Protein AF-A0A931Y5W7-F1 (afdb_monomer)

pLDDT: mean 84.19, std 11.93, range [38.44, 95.25]

Foldseek 3Di:
DVLLVQDPPPVPVVSVVVQVVQQVVQDPDPDRDLVSGDPCSSPDDRDPPPPDDPDDPVRVVCVVVLVVLLVLLVVLCVVVQLPLCVSCVVVVHHSVVSVVSCVVNVNDRPNPDD

Secondary structure (DSSP, 8-state):
-HHHHT---TTTHHHHHHHHHHHHHH--SSS--GGGS-HHHHTPPPP----PPPPPHHHHHHHHHHHHHHHHHHHHHHHTTT-HHHHHHHTTS-HHHHHHHHHHTT--------

Solvent-accessible surface area (backbone atoms only — not comparable to full-atom values): 6858 Å² total; per-residue (Å²): 109,72,58,70,77,40,50,85,45,92,69,42,72,62,43,54,50,52,37,50,52,46,15,62,72,57,35,90,60,100,60,74,52,75,85,26,38,47,66,74,53,66,71,48,70,66,62,80,70,81,72,76,77,78,76,49,73,64,58,51,50,48,66,61,45,50,64,55,53,45,49,52,54,51,53,44,33,57,77,43,66,48,41,57,62,58,33,13,54,75,71,74,43,55,48,70,57,44,53,50,51,28,61,74,62,71,56,74,83,60,74,76,85,126

Radius of gyration: 27.81 Å; Cα contacts (8 Å, |Δi|>4): 70; chains: 1; bounding box: 50×36×64 Å

Mean predict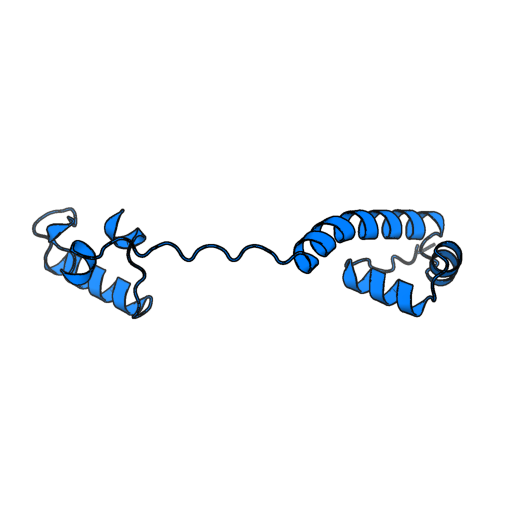ed aligned error: 13.36 Å

Nearest PDB structures (foldseek):
  1etv-assembly1_B  TM=8.936E-01  e=1.467E-01  Escherichia coli
  5ds9-assembly1_A  TM=8.608E-01  e=1.934E-01  Escherichia coli K-12
  1fip-assembly1_B  TM=6.767E-01  e=1.313E-01  Escherichia coli
  6p0u-assembly1_B  TM=6.720E-01  e=1.550E-01  Escherichia coli K-12
  2m8g-assembly1_X  TM=6.831E-01  e=3.362E-01  Aquifex aeolicus VF5

Sequence (114 aa):
MALLCGYDFPGNVRELKNALEHAVIMARGEAVGAADLPRSIRESQPAPKPRARSKTLVEMREAWVAPHERKYLTELLSEHEGRVREAAKAAGVNYVTMYRLMKKHGLAIRRAVS

Structure (mmCIF, N/CA/C/O backbone):
data_AF-A0A931Y5W7-F1
#
_entry.id   AF-A0A931Y5W7-F1
#
loop_
_atom_site.group_PDB
_atom_site.id
_atom_site.type_symbol
_atom_site.label_atom_id
_atom_site.label_alt_id
_atom_site.label_comp_id
_atom_site.label_asym_id
_atom_site.label_entity_id
_atom_site.label_seq_id
_atom_site.pdbx_PDB_ins_code
_atom_site.Cartn_x
_atom_site.Cartn_y
_atom_site.Cartn_z
_atom_site.occupancy
_atom_site.B_iso_or_equiv
_atom_site.auth_seq_id
_atom_site.auth_comp_id
_atom_site.auth_asym_id
_atom_site.auth_atom_id
_atom_site.pdbx_PDB_model_num
ATOM 1 N N . MET A 1 1 ? -26.253 -3.988 24.639 1.00 59.47 1 MET A N 1
ATOM 2 C CA . MET A 1 1 ? -25.174 -3.948 23.624 1.00 59.47 1 MET A CA 1
ATOM 3 C C . MET A 1 1 ? -24.590 -2.553 23.403 1.00 59.47 1 MET A C 1
ATOM 5 O O . MET A 1 1 ? -23.382 -2.426 23.510 1.00 59.47 1 MET A O 1
ATOM 9 N N . ALA A 1 2 ? -25.396 -1.506 23.161 1.00 68.38 2 ALA A N 1
ATOM 10 C CA . ALA A 1 2 ? -24.890 -0.157 22.849 1.00 68.38 2 ALA A CA 1
ATOM 11 C C . ALA A 1 2 ? -23.878 0.418 23.869 1.00 68.38 2 ALA A C 1
ATOM 13 O O . ALA A 1 2 ? -22.889 1.011 23.458 1.00 68.38 2 ALA A O 1
ATOM 14 N N . LEU A 1 3 ? -24.084 0.183 25.173 1.00 77.44 3 LEU A N 1
ATOM 15 C CA . LEU A 1 3 ? -23.173 0.638 26.235 1.00 77.44 3 LEU A CA 1
ATOM 16 C C . LEU A 1 3 ? -21.793 -0.035 26.188 1.00 77.44 3 LEU A C 1
ATOM 18 O O . LEU A 1 3 ? -20.782 0.638 26.324 1.00 77.44 3 LEU A O 1
ATOM 22 N N . LEU A 1 4 ? -21.741 -1.349 25.947 1.00 79.50 4 LEU A N 1
ATOM 23 C CA . LEU A 1 4 ? -20.473 -2.078 25.836 1.00 79.50 4 LEU A CA 1
ATOM 24 C C . LEU A 1 4 ? -19.714 -1.677 24.565 1.00 79.50 4 LEU A C 1
ATOM 26 O O . LEU A 1 4 ? -18.504 -1.534 24.601 1.00 79.50 4 LEU A O 1
ATOM 30 N N . CYS A 1 5 ? -20.409 -1.456 23.447 1.00 78.62 5 CYS A N 1
ATOM 31 C CA . CYS A 1 5 ? -19.768 -1.042 22.194 1.00 78.62 5 CYS A CA 1
ATOM 32 C C . CYS A 1 5 ? -19.310 0.428 22.184 1.00 78.62 5 CYS A C 1
ATOM 34 O O . CYS A 1 5 ? -18.554 0.813 21.296 1.00 78.62 5 CYS A O 1
ATOM 36 N N . GLY A 1 6 ? -19.813 1.255 23.105 1.00 73.81 6 GLY A N 1
ATOM 37 C CA . GLY A 1 6 ? -19.480 2.677 23.213 1.00 73.81 6 GLY A CA 1
ATOM 38 C C . GLY A 1 6 ? -18.398 3.001 24.245 1.00 73.81 6 GLY A C 1
ATOM 39 O O . GLY A 1 6 ? -18.025 4.166 24.362 1.00 73.81 6 GLY A O 1
ATOM 40 N N . TYR A 1 7 ? -17.923 2.000 24.991 1.00 77.00 7 TYR A N 1
ATOM 41 C CA . TYR A 1 7 ? -16.887 2.151 26.005 1.00 77.00 7 TYR A CA 1
ATOM 42 C C . TYR A 1 7 ? -15.525 1.727 25.450 1.00 77.00 7 TYR A C 1
ATOM 44 O O . TYR A 1 7 ? -15.399 0.651 24.871 1.00 77.00 7 TYR A O 1
ATOM 52 N N . ASP A 1 8 ? -14.499 2.555 25.651 1.00 72.50 8 ASP A N 1
ATOM 53 C CA . ASP A 1 8 ? -13.169 2.336 25.064 1.00 72.50 8 ASP A CA 1
ATOM 54 C C . ASP A 1 8 ? -12.333 1.258 25.778 1.00 72.50 8 ASP A C 1
ATOM 56 O O . ASP A 1 8 ? -11.276 0.888 25.273 1.00 72.50 8 ASP A O 1
ATOM 60 N N . PHE A 1 9 ? -12.781 0.746 26.934 1.00 80.38 9 PHE A N 1
ATOM 61 C CA . PHE A 1 9 ? -12.055 -0.231 27.763 1.00 80.38 9 PHE A CA 1
ATOM 62 C C . PHE A 1 9 ? -10.557 0.108 27.917 1.00 80.38 9 PHE A C 1
ATOM 64 O O . PHE A 1 9 ? -9.702 -0.619 27.400 1.00 80.38 9 PHE A O 1
ATOM 71 N N . PRO A 1 10 ? -10.204 1.204 28.619 1.00 71.12 10 PRO A N 1
ATOM 72 C CA . PRO A 1 10 ? -8.809 1.612 28.820 1.00 71.12 10 PRO A CA 1
ATOM 73 C C . PRO A 1 10 ? -7.926 0.516 29.448 1.00 71.12 10 PRO A C 1
ATOM 75 O O . PRO A 1 10 ? -6.712 0.504 29.245 1.00 71.12 10 PRO A O 1
ATOM 78 N N . GLY A 1 11 ? -8.518 -0.432 30.181 1.00 73.94 11 GLY A N 1
ATOM 79 C CA . GLY A 1 11 ? -7.874 -1.624 30.739 1.00 73.94 11 GLY A CA 1
ATOM 80 C C . GLY A 1 11 ? -7.745 -2.811 29.771 1.00 73.94 11 GLY A C 1
ATOM 81 O O . GLY A 1 11 ? -7.383 -3.913 30.200 1.00 73.94 11 GLY A O 1
ATOM 82 N N . ASN A 1 12 ? -8.001 -2.607 28.474 1.00 80.19 12 ASN A N 1
ATOM 83 C CA . ASN A 1 12 ? -8.039 -3.619 27.414 1.00 80.19 12 ASN A CA 1
ATOM 84 C C . ASN A 1 12 ? -9.145 -4.678 27.621 1.00 80.19 12 ASN A C 1
ATOM 86 O O . ASN A 1 12 ? -10.051 -4.543 28.439 1.00 80.19 12 ASN A O 1
ATOM 90 N N . VAL A 1 13 ? -9.050 -5.798 26.896 1.00 83.94 13 VAL A N 1
ATOM 91 C CA . VAL A 1 13 ? -10.023 -6.910 26.903 1.00 83.94 13 VAL A CA 1
ATOM 92 C C . VAL A 1 13 ? -10.269 -7.504 28.304 1.00 83.94 13 VAL A C 1
ATOM 94 O O . VAL A 1 13 ? -11.335 -8.061 28.557 1.00 83.94 13 VAL A O 1
ATOM 97 N N . ARG A 1 14 ? -9.320 -7.364 29.245 1.00 84.62 14 ARG A N 1
ATOM 98 C CA . ARG A 1 14 ? -9.517 -7.797 30.643 1.00 84.62 14 ARG A CA 1
ATOM 99 C C . ARG A 1 14 ? -10.622 -7.006 31.337 1.00 84.62 14 ARG A C 1
ATOM 101 O O . ARG A 1 14 ? -11.379 -7.579 32.109 1.00 84.62 14 ARG A O 1
ATOM 108 N N . GLU A 1 15 ? -10.739 -5.718 31.039 1.00 84.88 15 GLU A N 1
ATOM 109 C CA . GLU A 1 15 ? -11.785 -4.872 31.607 1.00 84.88 15 GLU A CA 1
ATOM 110 C C . GLU A 1 15 ? -13.167 -5.252 31.065 1.00 84.88 15 GLU A C 1
ATOM 112 O O . GLU A 1 15 ? -14.120 -5.352 31.836 1.00 84.88 15 GLU A O 1
ATOM 117 N N . LEU A 1 16 ? -13.262 -5.578 29.770 1.00 86.62 16 LEU A N 1
ATOM 118 C CA . LEU A 1 16 ? -14.485 -6.129 29.180 1.00 86.62 16 LEU A CA 1
ATOM 119 C C . LEU A 1 16 ? -14.889 -7.441 29.857 1.00 86.62 16 LEU A C 1
ATOM 121 O O . LEU A 1 16 ? -16.054 -7.618 30.208 1.00 86.62 16 LEU A O 1
ATOM 125 N N . LYS A 1 17 ? -13.930 -8.346 30.076 1.00 88.00 17 LYS A N 1
ATOM 126 C CA . LYS A 1 17 ? -14.183 -9.608 30.776 1.00 88.00 17 LYS A CA 1
ATOM 127 C C . LYS A 1 17 ? -14.726 -9.363 32.187 1.00 88.00 17 LYS A C 1
ATOM 129 O O . LYS A 1 17 ? -15.790 -9.880 32.508 1.00 88.00 17 LYS A O 1
ATOM 134 N N . ASN A 1 18 ? -14.054 -8.533 32.984 1.00 88.50 18 ASN A N 1
ATOM 135 C CA . ASN A 1 18 ? -14.480 -8.224 34.352 1.00 88.50 18 ASN A CA 1
ATOM 136 C C . ASN A 1 18 ? -15.874 -7.578 34.385 1.00 88.50 18 ASN A C 1
ATOM 138 O O . ASN A 1 18 ? -16.681 -7.862 35.269 1.00 88.50 18 ASN A O 1
ATOM 142 N N . ALA A 1 19 ? -16.176 -6.717 33.412 1.00 88.19 19 ALA A N 1
ATOM 143 C CA . ALA A 1 19 ? -17.483 -6.089 33.298 1.00 88.19 19 ALA A CA 1
ATOM 144 C C . ALA A 1 19 ? -18.596 -7.092 32.977 1.00 88.19 19 ALA A C 1
ATOM 146 O O . ALA A 1 19 ? -19.681 -6.993 33.547 1.00 88.19 19 ALA A O 1
ATOM 147 N N . LEU A 1 20 ? -18.328 -8.057 32.093 1.00 88.69 20 LEU A N 1
ATOM 148 C CA . LEU A 1 20 ? -19.263 -9.138 31.783 1.00 88.69 20 LEU A CA 1
ATOM 149 C C . LEU A 1 20 ? -19.443 -10.083 32.976 1.00 88.69 20 LEU A C 1
ATOM 151 O O . LEU A 1 20 ? -20.576 -10.432 33.290 1.00 88.69 20 LEU A O 1
ATOM 155 N N . GLU A 1 21 ? -18.364 -10.443 33.676 1.00 90.12 21 GLU A N 1
ATOM 156 C CA . GLU A 1 21 ? -18.426 -11.258 34.897 1.00 90.12 21 GLU A CA 1
ATOM 157 C C . GLU A 1 21 ? -19.287 -10.587 35.972 1.00 90.12 21 GLU A C 1
ATOM 159 O O . GLU A 1 21 ? -20.206 -11.207 36.503 1.00 90.12 21 GLU A O 1
ATOM 164 N N . HIS A 1 22 ? -19.061 -9.296 36.231 1.00 86.88 22 HIS A N 1
ATOM 165 C CA . HIS A 1 22 ? -19.893 -8.512 37.144 1.00 86.88 22 HIS A CA 1
ATOM 166 C C . HIS A 1 22 ? -21.366 -8.516 36.718 1.00 86.88 22 HIS A C 1
ATOM 168 O O . HIS A 1 22 ? -22.253 -8.687 37.550 1.00 86.88 22 HIS A O 1
ATOM 174 N N . ALA A 1 23 ? -21.633 -8.339 35.425 1.00 89.06 23 ALA A N 1
ATOM 175 C CA . ALA A 1 23 ? -22.994 -8.274 34.913 1.00 89.06 23 ALA A CA 1
ATOM 176 C C . ALA A 1 23 ? -23.737 -9.609 35.032 1.00 89.06 23 ALA A C 1
ATOM 178 O O . ALA A 1 23 ? -24.915 -9.617 35.370 1.00 89.06 23 ALA A O 1
ATOM 179 N N . VAL A 1 24 ? -23.044 -10.732 34.830 1.00 88.50 24 VAL A N 1
ATOM 180 C CA . VAL A 1 24 ? -23.602 -12.074 35.053 1.00 88.50 24 VAL A CA 1
ATOM 181 C C . VAL A 1 24 ? -23.881 -12.318 36.536 1.00 88.50 24 VAL A C 1
ATOM 183 O O . VAL A 1 24 ? -24.918 -12.881 36.866 1.00 88.50 24 VAL A O 1
ATOM 186 N N . ILE A 1 25 ? -22.996 -11.869 37.432 1.00 88.12 25 ILE A N 1
ATOM 187 C CA . ILE A 1 25 ? -23.187 -12.005 38.887 1.00 88.12 25 ILE A CA 1
ATOM 188 C C . ILE A 1 25 ? -24.380 -11.174 39.379 1.00 88.12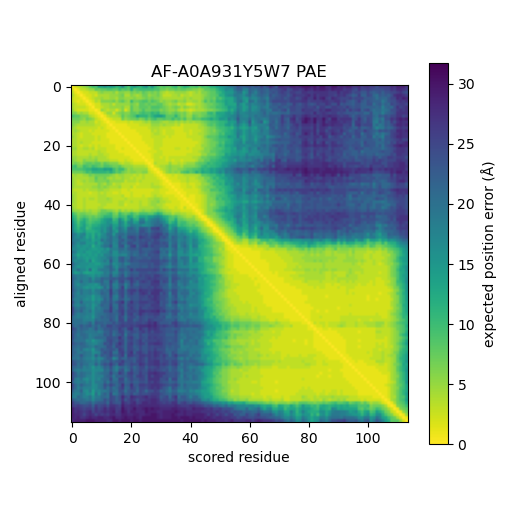 25 ILE A C 1
ATOM 190 O O . ILE A 1 25 ? -25.103 -11.601 40.277 1.00 88.12 25 ILE A O 1
ATOM 194 N N . MET A 1 26 ? -24.573 -9.977 38.822 1.00 87.50 26 MET A N 1
ATOM 195 C CA . MET A 1 26 ? -25.612 -9.044 39.269 1.00 87.50 26 MET A CA 1
ATOM 196 C C . MET A 1 26 ? -26.976 -9.281 38.618 1.00 87.50 26 MET A C 1
ATOM 198 O O . MET A 1 26 ? -27.990 -8.886 39.199 1.00 87.50 26 MET A O 1
ATOM 202 N N . ALA A 1 27 ? -27.015 -9.922 37.448 1.00 89.25 27 ALA A N 1
ATOM 203 C CA . ALA A 1 27 ? -28.255 -10.193 36.740 1.00 89.25 27 ALA A CA 1
ATOM 204 C C . ALA A 1 27 ? -29.183 -11.091 37.571 1.00 89.25 27 ALA A C 1
ATOM 206 O O . ALA A 1 27 ? -28.813 -12.168 38.033 1.00 89.25 27 ALA A O 1
ATOM 207 N N . ARG A 1 28 ? -30.427 -10.637 37.751 1.00 80.62 28 ARG A N 1
ATOM 208 C CA . ARG A 1 28 ? -31.462 -11.348 38.525 1.00 80.62 28 ARG A CA 1
ATOM 209 C C . ARG A 1 28 ? -32.449 -12.138 37.659 1.00 80.62 28 ARG A C 1
ATOM 211 O O . ARG A 1 28 ? -33.382 -12.724 38.197 1.00 80.62 28 ARG A O 1
ATOM 218 N N . GLY A 1 29 ? -32.279 -12.126 36.339 1.00 78.75 29 GLY A N 1
ATOM 219 C CA . GLY A 1 29 ? -33.152 -12.799 35.375 1.00 78.75 29 GLY A CA 1
ATOM 220 C C . GLY A 1 29 ? -32.359 -13.445 34.240 1.00 78.75 29 GLY A C 1
ATOM 221 O O . GLY A 1 29 ? -31.133 -13.444 34.254 1.00 78.75 29 GLY A O 1
ATOM 222 N N . GLU A 1 30 ? -33.059 -13.977 33.238 1.00 81.75 30 GLU A N 1
ATOM 223 C CA . GLU A 1 30 ? -32.436 -14.702 32.114 1.00 81.75 30 GLU A CA 1
ATOM 224 C C . GLU A 1 30 ? -31.567 -13.819 31.202 1.00 81.75 30 GLU A C 1
ATOM 226 O O . GLU A 1 30 ? -30.742 -14.330 30.447 1.00 81.75 30 GLU A O 1
ATOM 231 N N . ALA A 1 31 ? -31.729 -12.494 31.268 1.00 84.50 31 ALA A N 1
ATOM 232 C CA . ALA A 1 31 ? -30.999 -11.544 30.441 1.00 84.50 31 ALA A CA 1
ATOM 233 C C . ALA A 1 31 ? -30.297 -10.475 31.285 1.00 84.50 31 ALA A C 1
ATOM 235 O O . ALA A 1 31 ? -30.888 -9.885 32.189 1.00 84.50 31 ALA A O 1
ATOM 236 N N . VAL A 1 32 ? -29.047 -10.184 30.919 1.00 85.69 32 VAL A N 1
ATOM 237 C CA . VAL A 1 32 ? -28.250 -9.094 31.490 1.00 85.69 32 VAL A CA 1
ATOM 238 C C . VAL A 1 32 ? -28.761 -7.751 30.962 1.00 85.69 32 VAL 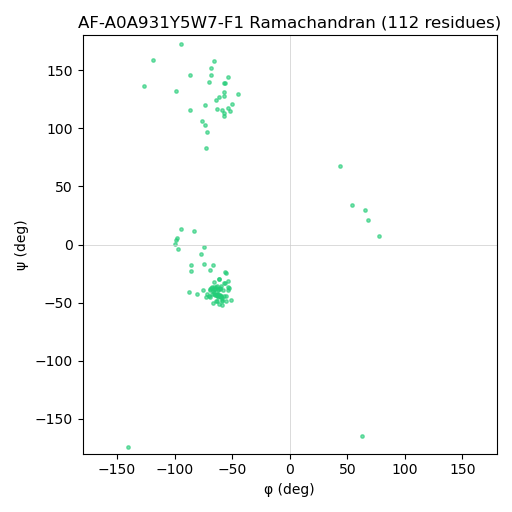A C 1
ATOM 240 O O . VAL A 1 32 ? -28.735 -7.487 29.753 1.00 85.69 32 VAL A O 1
ATOM 243 N N . GLY A 1 33 ? -29.198 -6.886 31.872 1.00 84.81 33 GLY A N 1
ATOM 244 C CA . GLY A 1 33 ? -29.644 -5.529 31.588 1.00 84.81 33 GLY A CA 1
ATOM 245 C C . GLY A 1 33 ? -28.539 -4.483 31.757 1.00 84.81 33 GLY A C 1
ATOM 246 O O . GLY A 1 33 ? -27.451 -4.737 32.268 1.00 84.81 33 GLY A O 1
ATOM 247 N N . ALA A 1 34 ? -28.832 -3.242 31.358 1.00 83.69 34 ALA A N 1
ATOM 248 C CA . ALA A 1 34 ? -27.905 -2.123 31.547 1.00 83.69 34 ALA A CA 1
ATOM 249 C C . ALA A 1 34 ? -27.600 -1.848 33.031 1.00 83.69 34 ALA A C 1
ATOM 251 O O . ALA A 1 34 ? -26.506 -1.392 33.345 1.00 83.69 34 ALA A O 1
ATOM 252 N N . ALA A 1 35 ? -28.542 -2.138 33.935 1.00 85.75 35 ALA A N 1
ATOM 253 C CA . ALA A 1 35 ? -28.386 -1.946 35.377 1.00 85.75 35 ALA A CA 1
ATOM 254 C C . ALA A 1 35 ? -27.372 -2.912 36.015 1.00 85.75 35 ALA A C 1
ATOM 256 O O . ALA A 1 35 ? -26.798 -2.584 37.051 1.00 85.75 35 ALA A O 1
ATOM 257 N N . ASP A 1 36 ? -27.100 -4.049 35.376 1.00 88.00 36 ASP A N 1
ATOM 258 C CA . ASP A 1 36 ? -26.206 -5.083 35.908 1.00 88.00 36 ASP A CA 1
ATOM 259 C C . ASP A 1 36 ? -24.732 -4.799 35.565 1.00 88.00 36 ASP A C 1
ATOM 261 O O . ASP A 1 36 ? -23.809 -5.305 36.205 1.00 88.00 36 ASP A O 1
ATOM 265 N N . LEU A 1 37 ? -24.489 -3.931 34.576 1.00 87.56 37 LEU A N 1
ATOM 266 C CA . LEU A 1 37 ? -23.147 -3.494 34.198 1.00 87.56 37 LEU A CA 1
ATOM 267 C C . LEU A 1 37 ? -22.507 -2.620 35.291 1.00 87.56 37 LEU A C 1
ATOM 269 O O . LEU A 1 37 ? -23.218 -1.888 35.989 1.00 87.56 37 LEU A O 1
ATOM 273 N N . PRO A 1 38 ? -21.165 -2.616 35.405 1.00 86.31 38 PRO A N 1
ATOM 274 C CA . PRO A 1 38 ? -20.448 -1.704 36.288 1.00 86.31 38 PRO A CA 1
ATOM 275 C C . PRO A 1 38 ? -20.812 -0.239 36.044 1.00 86.31 38 PRO A C 1
ATOM 277 O O . PRO A 1 38 ? -20.989 0.201 34.903 1.00 86.31 38 PRO A O 1
ATOM 280 N N . ARG A 1 39 ? -20.852 0.547 37.125 1.00 84.75 39 ARG A N 1
ATOM 281 C CA . ARG A 1 39 ? -21.179 1.981 37.082 1.00 84.75 39 ARG A CA 1
ATOM 282 C C . ARG A 1 39 ? -20.295 2.761 36.101 1.00 84.75 39 ARG A C 1
ATOM 284 O O . ARG A 1 39 ? -20.809 3.625 35.401 1.00 84.75 39 ARG A O 1
ATOM 291 N N . SER A 1 40 ? -19.013 2.401 36.000 1.00 82.38 40 SER A N 1
ATOM 292 C CA . SER A 1 40 ? -18.049 2.995 35.063 1.00 82.38 40 SER A CA 1
ATOM 293 C C . SER A 1 40 ? -18.481 2.902 33.599 1.00 82.38 40 SER A C 1
ATOM 295 O O . SER A 1 40 ? -18.205 3.821 32.840 1.00 82.38 40 SER A O 1
ATOM 297 N N . ILE A 1 41 ? -19.188 1.836 33.213 1.00 84.94 41 ILE A N 1
ATOM 298 C CA . ILE A 1 41 ? -19.705 1.641 31.852 1.00 84.94 41 ILE A CA 1
ATOM 299 C C . ILE A 1 41 ? -21.076 2.304 31.701 1.00 84.94 41 ILE A C 1
ATOM 301 O O . ILE A 1 41 ? -21.334 2.950 30.688 1.00 84.94 41 ILE A O 1
ATOM 305 N N . ARG A 1 42 ? -21.950 2.191 32.713 1.00 84.81 42 ARG A N 1
ATOM 306 C CA . ARG A 1 42 ? -23.301 2.789 32.685 1.00 84.81 42 ARG A CA 1
ATOM 307 C C . ARG A 1 42 ? -23.280 4.311 32.582 1.00 84.81 42 ARG A C 1
ATOM 309 O O . ARG A 1 42 ? -24.124 4.882 31.903 1.00 84.81 42 ARG A O 1
ATOM 316 N N . GLU A 1 43 ? -22.343 4.944 33.280 1.00 81.81 43 GLU A N 1
ATOM 317 C CA . GLU A 1 43 ? -22.185 6.403 33.330 1.00 81.81 43 GLU A CA 1
ATOM 318 C C . GLU A 1 43 ? -21.098 6.902 32.374 1.00 81.81 43 GLU A C 1
ATOM 320 O O . GLU A 1 43 ? -20.812 8.099 32.336 1.00 81.81 43 GLU A O 1
ATOM 325 N N . SER A 1 44 ? -20.495 6.005 31.584 1.00 78.06 44 SER A N 1
ATOM 326 C CA . SER A 1 44 ? -19.560 6.428 30.552 1.00 78.06 44 SER A CA 1
ATOM 327 C C . SER A 1 44 ? -20.291 7.268 29.515 1.00 78.06 44 SER A C 1
ATOM 329 O O . SER A 1 44 ? 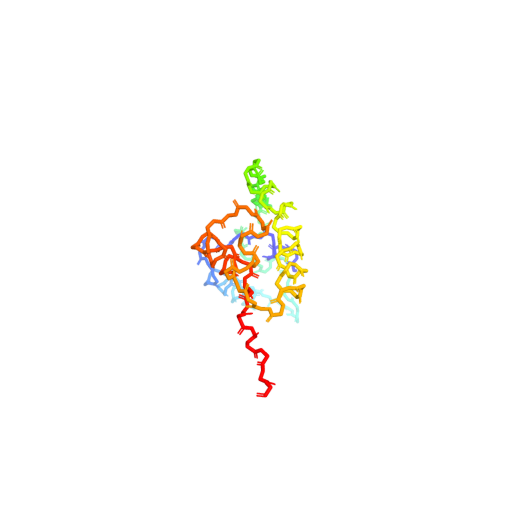-21.283 6.846 28.915 1.00 78.06 44 SER A O 1
ATOM 331 N N . GLN A 1 45 ? -19.799 8.483 29.295 1.00 66.62 45 GLN A N 1
ATOM 332 C CA . GLN A 1 45 ? -20.152 9.181 28.074 1.00 66.62 45 GLN A CA 1
ATOM 333 C C . GLN A 1 45 ? -19.461 8.469 26.911 1.00 66.62 45 GLN A C 1
ATOM 335 O O . GLN A 1 45 ? -18.306 8.062 27.073 1.00 66.62 45 GLN A O 1
ATOM 340 N N . PRO A 1 46 ? -20.135 8.309 25.756 1.00 63.28 46 PRO A N 1
ATOM 341 C CA . PRO A 1 46 ? -19.489 7.766 24.575 1.00 63.28 46 PRO A CA 1
ATOM 342 C C . PRO A 1 46 ? -18.245 8.604 24.313 1.00 63.28 46 PRO A C 1
ATOM 344 O O . PRO A 1 46 ? -18.339 9.818 24.105 1.00 63.28 46 PRO A O 1
ATOM 347 N N . ALA A 1 47 ? -17.081 7.963 24.379 1.00 63.00 47 ALA A N 1
ATOM 348 C CA . ALA A 1 47 ? -15.846 8.653 24.085 1.00 63.00 47 ALA A CA 1
ATOM 349 C C . ALA A 1 47 ? -15.957 9.238 22.669 1.00 63.00 47 ALA A C 1
ATOM 351 O O . ALA A 1 47 ? -16.530 8.597 21.773 1.00 63.00 47 ALA A O 1
ATOM 352 N N . PRO A 1 48 ? -15.477 10.472 22.438 1.00 60.12 48 PRO A N 1
ATOM 353 C CA . PRO A 1 48 ? -15.434 11.005 21.092 1.00 60.12 48 PRO A CA 1
ATOM 354 C C . PRO A 1 48 ? -14.619 10.025 20.251 1.00 60.12 48 PRO A C 1
ATOM 356 O O . PRO A 1 48 ? -13.424 9.859 20.490 1.00 60.12 48 PRO A O 1
ATOM 359 N N . LYS A 1 49 ? -15.283 9.357 19.293 1.00 63.91 49 LYS A N 1
ATOM 360 C CA . LYS A 1 49 ? -14.628 8.414 18.380 1.00 63.91 49 LYS A CA 1
ATOM 361 C C . LYS A 1 49 ? -13.333 9.060 17.896 1.00 63.91 49 LYS A C 1
ATOM 363 O O . LYS A 1 49 ? -13.407 10.216 17.455 1.00 63.91 49 LYS A O 1
ATOM 368 N N . PRO A 1 50 ? -12.179 8.371 17.965 1.00 63.50 50 PRO A N 1
ATOM 369 C CA . PRO A 1 50 ? -10.932 8.941 17.489 1.00 63.50 50 PRO A CA 1
ATOM 370 C C . PRO A 1 50 ? -11.171 9.431 16.064 1.00 63.50 50 PRO A C 1
ATOM 372 O O . PRO A 1 50 ? -11.533 8.653 15.177 1.00 63.50 50 PRO A O 1
ATOM 375 N N . ARG A 1 51 ? -11.080 10.753 15.866 1.00 62.34 51 ARG A N 1
ATOM 376 C CA . ARG A 1 51 ? -11.269 11.347 14.545 1.00 62.34 51 ARG A CA 1
ATOM 377 C C . ARG A 1 51 ? -10.216 10.710 13.657 1.00 62.34 51 ARG A C 1
ATOM 379 O O . ARG A 1 51 ? -9.025 10.877 13.914 1.00 62.34 51 ARG A O 1
ATOM 386 N N . ALA A 1 52 ? -10.658 9.954 12.652 1.00 71.06 52 ALA A N 1
ATOM 387 C CA . ALA A 1 52 ? -9.755 9.410 11.655 1.00 71.06 52 ALA A CA 1
ATOM 388 C C . ALA A 1 52 ? -8.897 10.570 11.144 1.00 71.06 52 ALA A C 1
ATOM 390 O O . ALA A 1 52 ? -9.430 11.595 10.708 1.00 71.06 52 ALA A O 1
ATOM 391 N N . ARG A 1 53 ? -7.573 10.452 11.291 1.00 81.81 53 ARG A N 1
ATOM 392 C CA . ARG A 1 53 ? -6.655 11.502 10.861 1.00 81.81 53 ARG A CA 1
ATOM 393 C C . ARG A 1 53 ? -6.899 11.750 9.375 1.00 81.81 53 ARG A C 1
ATOM 395 O O . ARG A 1 53 ? -6.875 10.812 8.578 1.00 81.81 53 ARG A O 1
ATOM 402 N N . SER A 1 54 ? -7.115 13.007 9.005 1.00 84.25 54 SER A N 1
ATOM 403 C CA . SER A 1 54 ? -7.170 13.394 7.599 1.00 84.25 54 SER A CA 1
ATOM 404 C C . SER A 1 54 ? -5.862 13.000 6.922 1.00 84.25 54 SER A C 1
ATOM 406 O O . SER A 1 54 ? -4.781 13.292 7.442 1.00 84.25 54 SER A O 1
ATOM 408 N N . LYS A 1 55 ? -5.959 12.341 5.764 1.00 88.12 55 LYS A N 1
ATOM 409 C CA . LYS A 1 55 ? -4.785 12.023 4.948 1.00 88.12 55 LYS A CA 1
ATOM 410 C C . LYS A 1 55 ? -4.033 13.311 4.625 1.00 88.12 55 LYS A C 1
ATOM 412 O O . LYS A 1 55 ? -4.635 14.340 4.319 1.00 88.12 55 LYS A O 1
ATOM 417 N N . THR A 1 56 ? -2.715 13.248 4.686 1.00 94.06 56 THR A N 1
ATOM 418 C CA . THR A 1 56 ? -1.844 14.314 4.201 1.00 94.06 56 THR A CA 1
ATOM 419 C C . THR A 1 56 ? -1.969 14.445 2.683 1.00 94.06 56 THR A C 1
ATOM 421 O O . THR A 1 56 ? -2.330 13.497 1.980 1.00 94.06 56 THR A O 1
ATOM 424 N N . LEU A 1 57 ? -1.612 15.615 2.149 1.00 90.12 57 LEU A N 1
ATOM 425 C CA . LEU A 1 57 ? -1.582 15.842 0.701 1.00 90.12 57 LEU A CA 1
ATOM 426 C C . LEU A 1 57 ? -0.687 14.8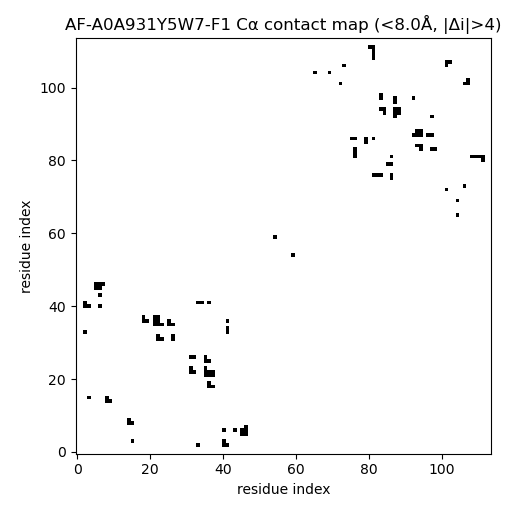20 -0.027 1.00 90.12 57 LEU A C 1
ATOM 428 O O . LEU A 1 57 ? -0.992 14.427 -1.150 1.00 90.12 57 LEU A O 1
ATOM 432 N N . VAL A 1 58 ? 0.396 14.374 0.619 1.00 93.44 58 VAL A N 1
ATOM 433 C CA . VAL A 1 58 ? 1.323 13.368 0.080 1.00 93.44 58 VAL A CA 1
ATOM 434 C C . VAL A 1 58 ? 0.636 12.010 -0.052 1.00 93.44 58 VAL A C 1
ATOM 436 O O . VAL A 1 58 ? 0.636 11.442 -1.139 1.00 93.44 58 VAL A O 1
ATOM 439 N N . GLU A 1 59 ? -0.019 11.530 1.007 1.00 91.50 59 GLU A N 1
ATOM 440 C CA . GLU A 1 59 ? -0.744 10.250 0.991 1.00 91.50 59 GLU A CA 1
ATOM 441 C C . GLU A 1 59 ? -1.897 10.263 -0.017 1.00 91.50 59 GLU A C 1
ATOM 443 O O . GLU A 1 59 ? -2.151 9.268 -0.695 1.00 91.50 59 GLU A O 1
ATOM 448 N N . MET A 1 60 ? -2.595 11.396 -0.142 1.00 93.56 60 MET A N 1
ATOM 449 C CA . MET A 1 60 ? -3.648 11.553 -1.143 1.00 93.56 60 MET A CA 1
ATOM 450 C C . MET A 1 60 ? -3.092 11.472 -2.563 1.00 93.56 60 MET A C 1
ATOM 452 O O . MET A 1 60 ? -3.629 10.725 -3.378 1.00 93.56 60 MET A O 1
ATOM 456 N N . ARG A 1 61 ? -2.010 12.206 -2.856 1.00 92.69 61 ARG A N 1
ATOM 457 C CA . ARG A 1 61 ? -1.357 12.169 -4.173 1.00 92.69 61 ARG A CA 1
ATOM 458 C C . ARG A 1 61 ? -0.849 10.774 -4.502 1.00 92.69 61 ARG A C 1
ATOM 460 O O . ARG A 1 61 ? -1.081 10.300 -5.608 1.00 92.69 61 ARG A O 1
ATOM 467 N N . GLU A 1 62 ? -0.207 10.102 -3.553 1.00 92.44 62 GLU A N 1
ATOM 468 C CA . GLU A 1 62 ? 0.292 8.745 -3.760 1.00 92.44 62 GLU A CA 1
ATOM 469 C C . GLU A 1 62 ? -0.843 7.756 -4.042 1.00 92.44 62 GLU A C 1
ATOM 471 O O .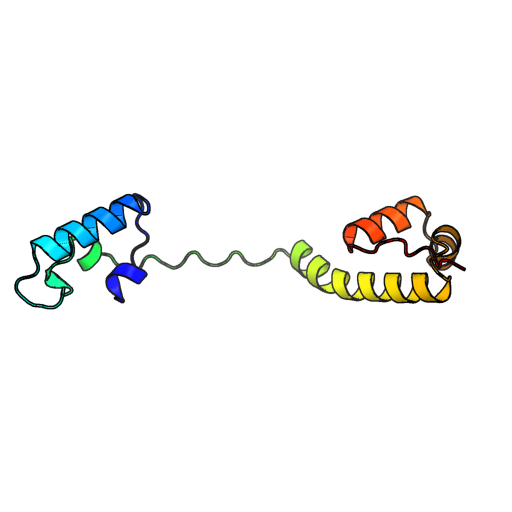 GLU A 1 62 ? -0.759 6.998 -5.006 1.00 92.44 62 GLU A O 1
ATOM 476 N N . ALA A 1 63 ? -1.938 7.817 -3.279 1.00 91.56 63 ALA A N 1
ATOM 477 C CA . ALA A 1 63 ? -3.112 6.980 -3.518 1.00 91.56 63 ALA A CA 1
ATOM 478 C C . ALA A 1 63 ? -3.748 7.224 -4.898 1.00 91.56 63 ALA A C 1
ATOM 480 O O . ALA A 1 63 ? -4.332 6.310 -5.477 1.00 91.56 63 ALA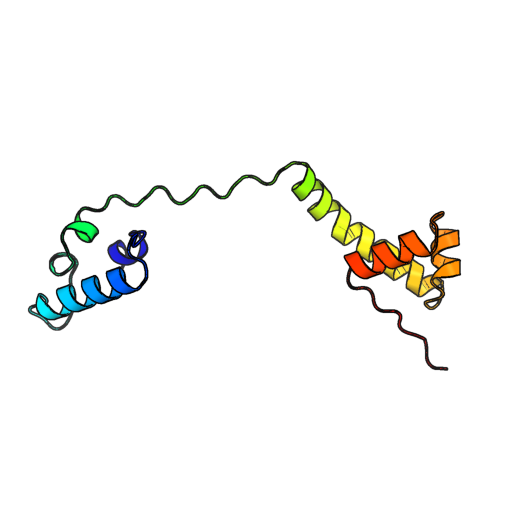 A O 1
ATOM 481 N N . TRP A 1 64 ? -3.634 8.443 -5.427 1.00 93.25 64 TRP A N 1
ATOM 482 C CA . TRP A 1 64 ? -4.165 8.806 -6.738 1.00 93.25 64 TRP A CA 1
ATOM 483 C C . TRP A 1 64 ? -3.251 8.369 -7.887 1.00 93.25 64 TRP A C 1
ATOM 485 O O . TRP A 1 64 ? -3.721 7.839 -8.894 1.00 93.25 64 TRP A O 1
ATOM 495 N N . VAL A 1 65 ? -1.938 8.551 -7.732 1.00 94.25 65 VAL A N 1
ATOM 496 C CA . VAL A 1 65 ? -0.940 8.219 -8.761 1.00 94.25 65 VAL A CA 1
ATOM 497 C C . VAL A 1 65 ? -0.707 6.714 -8.852 1.00 94.25 65 VAL A C 1
ATOM 499 O O . VAL A 1 65 ? -0.601 6.191 -9.958 1.00 94.25 65 VAL A O 1
ATOM 502 N N . ALA A 1 66 ? -0.675 6.001 -7.723 1.00 92.75 66 ALA A N 1
ATOM 503 C CA . ALA A 1 66 ? -0.327 4.583 -7.683 1.00 92.75 66 ALA A CA 1
ATOM 504 C C . ALA A 1 66 ? -1.110 3.684 -8.668 1.00 92.75 66 ALA A C 1
ATOM 506 O O . ALA A 1 66 ? -0.465 2.917 -9.387 1.00 92.75 66 ALA A O 1
ATOM 507 N N . PRO A 1 67 ? -2.453 3.757 -8.778 1.00 92.25 67 PRO A N 1
ATOM 508 C CA . PRO A 1 67 ? -3.187 2.917 -9.727 1.00 92.25 67 PRO A CA 1
ATOM 509 C C . PRO A 1 67 ? -2.868 3.247 -11.193 1.00 92.25 67 PRO A C 1
ATOM 511 O O . PRO A 1 67 ? -2.772 2.335 -12.015 1.00 92.25 67 PRO A O 1
ATOM 514 N N . HIS A 1 68 ? -2.663 4.526 -11.518 1.00 95.25 68 HIS A N 1
ATOM 515 C CA . HIS A 1 68 ? -2.316 4.971 -12.870 1.00 95.25 68 HIS A CA 1
ATOM 516 C C . HIS A 1 68 ? -0.893 4.547 -13.245 1.00 95.25 68 HIS A C 1
ATOM 518 O O . HIS A 1 68 ? -0.673 4.009 -14.327 1.00 95.25 68 HIS A O 1
ATOM 524 N N . GLU A 1 69 ? 0.053 4.717 -12.320 1.00 94.44 69 GLU A N 1
ATOM 525 C CA . GLU A 1 69 ? 1.446 4.305 -12.493 1.00 94.44 69 GLU A CA 1
ATOM 526 C C . GLU A 1 69 ? 1.546 2.784 -12.684 1.00 94.44 69 GLU A C 1
ATOM 528 O O . GLU A 1 69 ? 2.196 2.321 -13.620 1.00 94.44 69 GLU A O 1
ATOM 533 N N . ARG A 1 70 ? 0.825 1.989 -11.879 1.00 93.75 70 ARG A N 1
ATOM 534 C CA . ARG A 1 70 ? 0.762 0.529 -12.051 1.00 93.75 70 ARG A CA 1
ATOM 535 C C . ARG A 1 70 ? 0.2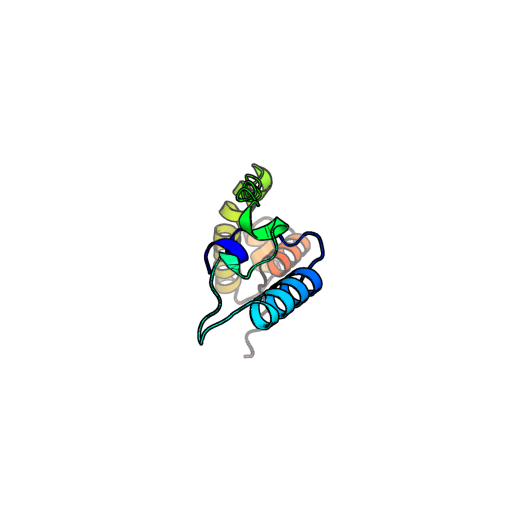09 0.127 -13.418 1.00 93.75 70 ARG A C 1
ATOM 537 O O . ARG A 1 70 ? 0.748 -0.793 -14.036 1.00 93.75 70 ARG A O 1
ATOM 544 N N . LYS A 1 71 ? -0.870 0.773 -13.873 1.00 94.31 71 LYS A N 1
ATOM 545 C CA . LYS A 1 71 ? -1.480 0.492 -15.180 1.00 94.31 71 LYS A CA 1
ATOM 546 C C . LYS A 1 71 ? -0.489 0.771 -16.312 1.00 94.31 71 LYS A C 1
ATOM 548 O O . LYS A 1 71 ? -0.219 -0.135 -17.093 1.00 94.31 71 LYS A O 1
ATOM 553 N N . TYR A 1 72 ? 0.120 1.957 -16.312 1.00 94.44 72 TYR A N 1
ATOM 554 C CA . TYR A 1 72 ? 1.136 2.347 -17.291 1.00 94.44 72 TYR A CA 1
ATOM 555 C C . TYR A 1 72 ? 2.298 1.346 -17.346 1.00 94.44 72 TYR A C 1
ATOM 557 O O . TYR A 1 72 ? 2.649 0.857 -18.415 1.00 94.44 72 TYR A O 1
ATOM 565 N N . LEU A 1 73 ? 2.854 0.973 -16.188 1.00 93.25 73 LEU A N 1
ATOM 566 C CA . LEU A 1 73 ? 3.954 0.006 -16.117 1.00 93.25 73 LEU A CA 1
ATOM 567 C C . LEU A 1 73 ? 3.546 -1.377 -16.637 1.00 93.25 73 LEU A C 1
ATOM 569 O O . LEU A 1 73 ? 4.358 -2.062 -17.248 1.00 93.25 73 LEU A O 1
ATOM 573 N N . THR A 1 74 ? 2.302 -1.797 -16.399 1.00 92.94 74 THR A N 1
ATOM 574 C CA . THR A 1 74 ? 1.798 -3.097 -16.867 1.00 92.94 74 THR A CA 1
ATOM 575 C C . THR A 1 74 ? 1.645 -3.120 -18.388 1.00 92.94 74 THR A C 1
ATOM 577 O O . THR A 1 74 ? 2.065 -4.086 -19.025 1.00 92.94 74 THR A O 1
ATOM 580 N N . GLU A 1 75 ? 1.078 -2.063 -18.969 1.00 93.25 75 GLU A N 1
ATOM 581 C CA . GLU A 1 75 ? 0.917 -1.912 -20.422 1.00 93.25 75 GLU A CA 1
ATOM 582 C C . GLU A 1 75 ? 2.281 -1.849 -21.113 1.00 93.25 75 GLU A C 1
ATOM 584 O O . GLU A 1 75 ? 2.551 -2.644 -22.011 1.00 93.25 75 GLU A O 1
ATOM 589 N N . LEU A 1 76 ? 3.186 -1.016 -20.597 1.00 93.75 76 LEU A N 1
ATOM 590 C CA . LEU A 1 76 ? 4.540 -0.866 -21.120 1.00 93.75 76 LEU A CA 1
ATOM 591 C C . LEU A 1 76 ? 5.341 -2.176 -21.058 1.00 93.75 76 LEU A C 1
ATOM 593 O O . LEU A 1 76 ? 6.017 -2.554 -22.011 1.00 93.75 76 LEU A O 1
ATOM 597 N N . LEU A 1 77 ? 5.272 -2.906 -19.941 1.00 91.81 77 LEU A N 1
ATOM 598 C CA . LEU A 1 77 ? 5.938 -4.207 -19.839 1.00 91.81 77 LEU A CA 1
ATOM 599 C C . LEU A 1 77 ? 5.329 -5.238 -20.793 1.00 91.81 77 LEU A C 1
ATOM 601 O O . LEU A 1 77 ? 6.062 -6.100 -21.269 1.00 91.81 77 LEU A O 1
ATOM 605 N N . SER A 1 78 ? 4.028 -5.160 -21.072 1.00 90.50 78 SER A N 1
ATOM 606 C CA . SER A 1 78 ? 3.360 -6.069 -22.010 1.00 90.50 78 SER A CA 1
ATOM 607 C C . SER A 1 78 ? 3.763 -5.777 -23.457 1.00 90.50 78 SER A C 1
ATOM 609 O O . SER A 1 78 ? 4.082 -6.710 -24.187 1.00 90.50 78 SER A O 1
ATOM 611 N N . GLU A 1 79 ? 3.833 -4.500 -23.843 1.00 92.25 79 GLU A N 1
ATOM 612 C CA . GLU A 1 79 ? 4.286 -4.052 -25.170 1.00 92.25 79 GLU A CA 1
ATOM 613 C C . GLU A 1 79 ? 5.726 -4.491 -25.474 1.00 92.25 79 GLU A C 1
ATOM 615 O O . GLU A 1 79 ? 6.050 -4.875 -26.594 1.00 92.25 79 GLU A O 1
ATOM 620 N N . HIS A 1 80 ? 6.585 -4.507 -24.454 1.00 91.62 80 HIS A N 1
ATOM 621 C CA . HIS A 1 80 ? 7.976 -4.943 -24.575 1.00 91.62 80 HIS A CA 1
ATOM 622 C C . HIS A 1 80 ? 8.202 -6.424 -24.215 1.00 91.62 80 HIS A C 1
ATOM 624 O O . HIS A 1 80 ? 9.351 -6.828 -24.017 1.00 91.62 80 HIS A O 1
ATOM 630 N N . GLU A 1 81 ? 7.152 -7.246 -24.104 1.00 87.81 81 GLU A N 1
ATOM 631 C CA . GLU A 1 81 ? 7.244 -8.689 -23.793 1.00 87.81 81 GLU A CA 1
ATOM 632 C C . GLU A 1 81 ? 8.050 -8.999 -22.510 1.00 87.81 81 GLU A C 1
ATOM 634 O O . GLU A 1 81 ? 8.788 -9.980 -22.405 1.00 87.81 81 GLU A O 1
ATOM 639 N N . GLY A 1 82 ? 7.970 -8.120 -21.512 1.00 84.19 82 GLY A N 1
ATOM 640 C CA . GLY A 1 82 ? 8.705 -8.250 -20.254 1.00 84.19 82 GLY A CA 1
ATOM 641 C C . GLY A 1 82 ? 10.188 -7.868 -20.335 1.00 84.19 82 GLY A C 1
ATOM 642 O O . GLY A 1 82 ? 10.913 -8.028 -19.346 1.00 84.19 82 GLY A O 1
ATOM 643 N N . ARG A 1 83 ? 10.668 -7.315 -21.459 1.00 91.00 83 ARG A N 1
ATOM 644 C CA . ARG A 1 83 ? 12.042 -6.799 -21.605 1.00 91.00 83 ARG A CA 1
ATOM 645 C C . ARG A 1 83 ? 12.217 -5.486 -20.838 1.00 91.00 83 ARG A C 1
ATOM 647 O O . ARG A 1 83 ? 12.185 -4.393 -21.396 1.00 91.00 83 ARG A O 1
ATOM 654 N N . VAL A 1 84 ? 12.475 -5.598 -19.532 1.00 90.44 84 VAL A N 1
ATOM 655 C CA . VAL A 1 84 ? 12.554 -4.467 -18.581 1.00 90.44 84 VAL A CA 1
ATOM 656 C C . VAL A 1 84 ? 13.508 -3.351 -19.027 1.00 90.44 84 VAL A C 1
ATOM 658 O O . VAL A 1 84 ? 13.220 -2.178 -18.815 1.00 90.44 84 VAL A O 1
ATOM 661 N N . ARG A 1 85 ? 14.647 -3.685 -19.651 1.00 92.25 85 ARG A N 1
ATOM 662 C CA . ARG A 1 85 ? 15.610 -2.673 -20.130 1.00 92.25 85 ARG A CA 1
ATOM 663 C C . ARG A 1 85 ? 15.070 -1.854 -21.302 1.00 92.25 85 ARG A C 1
ATOM 665 O O . ARG A 1 85 ? 15.337 -0.658 -21.363 1.00 92.25 85 ARG A O 1
ATOM 672 N N . GLU A 1 86 ? 14.326 -2.482 -22.206 1.00 92.12 86 GLU A N 1
ATOM 673 C CA . GLU A 1 86 ? 13.711 -1.797 -23.345 1.00 92.12 86 GLU A CA 1
ATOM 674 C C . GLU A 1 86 ? 12.532 -0.942 -22.889 1.00 92.12 86 GLU A C 1
ATOM 676 O O . GLU A 1 86 ? 12.494 0.243 -23.208 1.00 92.12 86 GLU A O 1
ATOM 681 N N . ALA A 1 87 ? 11.669 -1.496 -22.032 1.00 93.19 87 ALA A N 1
ATOM 682 C CA . ALA A 1 87 ? 10.590 -0.753 -21.387 1.00 93.19 87 ALA A CA 1
ATOM 683 C C . ALA A 1 87 ? 11.119 0.472 -20.620 1.00 93.19 87 ALA A C 1
ATOM 685 O O . ALA A 1 87 ? 10.588 1.570 -20.745 1.00 93.19 87 ALA A O 1
ATOM 686 N N . ALA A 1 88 ? 12.211 0.326 -19.861 1.00 94.38 88 ALA A N 1
ATOM 687 C CA . ALA A 1 88 ? 12.833 1.447 -19.158 1.00 94.38 88 ALA A CA 1
ATOM 688 C C . ALA A 1 88 ? 13.313 2.540 -20.124 1.00 94.38 88 ALA A C 1
ATOM 690 O O . ALA A 1 88 ? 13.057 3.721 -19.890 1.00 94.38 88 ALA A O 1
ATOM 691 N N . LYS A 1 89 ? 13.945 2.144 -21.237 1.00 94.75 89 LYS A N 1
ATOM 692 C CA . LYS A 1 89 ? 14.388 3.072 -22.281 1.00 94.75 89 LYS A CA 1
ATOM 693 C C . LYS A 1 89 ? 13.207 3.808 -22.924 1.00 94.75 89 LYS A C 1
ATOM 695 O O . LYS A 1 89 ? 13.301 5.017 -23.104 1.00 94.75 89 LYS A O 1
ATOM 700 N N . ALA A 1 90 ? 12.110 3.110 -23.218 1.00 93.38 90 ALA A N 1
ATOM 701 C CA . ALA A 1 90 ? 10.892 3.701 -23.776 1.00 93.38 90 ALA A CA 1
ATOM 702 C C . ALA A 1 90 ? 10.210 4.677 -22.801 1.00 93.38 90 ALA A C 1
ATOM 704 O O . ALA A 1 90 ? 9.782 5.754 -23.203 1.00 93.38 90 ALA A O 1
ATOM 705 N N . ALA A 1 91 ? 10.202 4.358 -21.504 1.00 92.38 91 ALA A N 1
ATOM 706 C CA . ALA A 1 91 ? 9.734 5.261 -20.450 1.00 92.38 91 ALA A CA 1
ATOM 707 C C . ALA A 1 91 ? 10.708 6.411 -20.124 1.00 92.38 91 ALA A C 1
ATOM 709 O O . ALA A 1 91 ? 10.410 7.233 -19.258 1.00 92.38 91 ALA A O 1
ATOM 710 N N . GLY A 1 92 ? 11.885 6.474 -20.759 1.00 94.94 92 GLY A N 1
ATOM 711 C CA . GLY A 1 92 ? 12.887 7.512 -20.498 1.00 94.94 92 GLY A CA 1
ATOM 712 C C . GLY A 1 92 ? 13.538 7.423 -19.113 1.00 94.94 92 GLY A C 1
ATOM 713 O O . GLY A 1 92 ? 14.074 8.412 -18.615 1.00 94.94 92 GLY A O 1
ATOM 714 N N . VAL A 1 93 ? 13.502 6.252 -18.470 1.00 94.38 93 VAL A N 1
ATOM 715 C CA . VAL A 1 93 ? 14.065 6.027 -17.132 1.00 94.38 93 VAL A CA 1
ATOM 716 C C . VAL A 1 93 ? 15.171 4.976 -17.154 1.00 94.38 93 VAL A C 1
ATOM 718 O O . VAL A 1 93 ? 15.257 4.119 -18.029 1.00 94.38 93 VAL A O 1
ATOM 721 N N . ASN A 1 94 ? 16.036 4.999 -16.142 1.00 95.06 94 ASN A N 1
ATOM 722 C CA . ASN A 1 94 ? 17.013 3.932 -15.949 1.00 95.06 94 ASN A CA 1
ATOM 723 C C . ASN A 1 94 ? 16.304 2.621 -15.539 1.00 95.06 94 ASN A C 1
ATOM 725 O O . ASN A 1 94 ? 15.329 2.639 -14.782 1.00 95.06 94 ASN A O 1
ATOM 729 N N . TYR A 1 95 ? 16.831 1.473 -15.976 1.00 91.56 95 TYR A N 1
ATOM 730 C CA . TYR A 1 95 ? 16.360 0.144 -15.579 1.00 91.56 95 TYR A CA 1
ATOM 731 C C . TYR A 1 95 ? 16.302 -0.048 -14.050 1.00 91.56 95 TYR A C 1
ATOM 733 O O . TYR A 1 95 ? 15.416 -0.746 -13.566 1.00 91.56 95 TYR A O 1
ATOM 741 N N . VAL A 1 96 ? 17.182 0.596 -13.269 1.00 94.12 96 VAL A N 1
ATOM 742 C CA . VAL A 1 96 ? 17.129 0.563 -11.791 1.00 94.12 96 VAL A CA 1
ATOM 743 C C . VAL A 1 96 ? 15.848 1.221 -11.268 1.00 94.12 96 VAL A C 1
ATOM 745 O O . VAL A 1 96 ? 15.178 0.675 -10.390 1.00 94.12 96 VAL A O 1
ATOM 748 N N . THR A 1 97 ? 15.470 2.369 -11.838 1.00 94.25 97 THR A N 1
ATOM 749 C CA . THR A 1 97 ? 14.212 3.057 -11.516 1.00 94.25 97 THR A CA 1
ATOM 750 C C . THR A 1 97 ? 13.020 2.188 -11.892 1.00 94.25 97 THR A C 1
ATOM 752 O O . THR A 1 97 ? 12.107 2.041 -11.082 1.00 94.25 97 THR A O 1
ATOM 755 N N . MET A 1 98 ? 13.064 1.555 -13.066 1.00 92.94 98 MET A N 1
ATOM 756 C CA . MET A 1 98 ? 12.024 0.629 -13.515 1.00 92.94 98 MET A CA 1
ATOM 757 C C . MET A 1 98 ? 11.846 -0.539 -12.535 1.00 92.94 98 MET A C 1
ATOM 759 O O . MET A 1 98 ? 10.736 -0.776 -12.068 1.00 92.94 98 MET A O 1
ATOM 763 N N . TYR A 1 99 ? 12.927 -1.205 -12.112 1.00 93.00 99 TYR A N 1
ATOM 764 C CA . TYR A 1 99 ? 12.844 -2.275 -11.108 1.00 93.00 99 TYR A CA 1
ATOM 765 C C . TYR A 1 99 ? 12.287 -1.795 -9.764 1.00 93.00 99 TYR A C 1
ATOM 767 O O . TYR A 1 99 ? 11.499 -2.503 -9.132 1.00 93.00 99 TYR A O 1
ATOM 775 N N . ARG A 1 100 ? 12.654 -0.586 -9.323 1.00 94.19 100 ARG A N 1
ATOM 776 C CA . ARG A 1 100 ? 12.101 0.009 -8.098 1.00 94.19 100 ARG A CA 1
ATOM 777 C C . ARG A 1 100 ? 10.594 0.244 -8.220 1.00 94.19 100 ARG A C 1
ATOM 779 O O . ARG A 1 100 ? 9.865 -0.062 -7.280 1.00 94.19 100 ARG A O 1
ATOM 786 N N . LEU A 1 101 ? 10.138 0.755 -9.361 1.00 92.81 101 LEU A N 1
ATOM 787 C CA . LEU A 1 101 ? 8.720 0.972 -9.650 1.00 92.81 101 LEU A CA 1
ATOM 788 C C . LEU A 1 101 ? 7.951 -0.353 -9.726 1.00 92.81 101 LEU A C 1
ATOM 790 O O . LEU A 1 101 ? 6.901 -0.489 -9.103 1.00 92.81 101 LEU A O 1
ATOM 794 N N . MET A 1 102 ? 8.509 -1.368 -10.389 1.00 92.75 102 MET A N 1
ATOM 795 C CA . MET A 1 102 ? 7.928 -2.713 -10.429 1.00 92.75 102 MET A CA 1
ATOM 796 C C . MET A 1 102 ? 7.774 -3.303 -9.025 1.00 92.75 102 MET A C 1
ATOM 798 O O . MET A 1 102 ? 6.700 -3.793 -8.681 1.00 92.75 102 MET A O 1
ATOM 802 N N . LYS A 1 103 ? 8.810 -3.193 -8.180 1.00 92.38 103 LYS A N 1
ATOM 803 C CA . LYS A 1 103 ? 8.754 -3.648 -6.784 1.00 92.38 103 LYS A CA 1
ATOM 804 C C . LYS A 1 103 ? 7.707 -2.877 -5.976 1.00 92.38 103 LYS A C 1
ATOM 806 O O . LYS A 1 103 ? 6.968 -3.498 -5.220 1.00 92.38 103 LYS A O 1
ATOM 811 N N . LYS A 1 104 ? 7.623 -1.551 -6.153 1.00 92.25 104 LYS A N 1
ATOM 812 C CA . LYS A 1 104 ? 6.620 -0.697 -5.493 1.00 92.25 104 LYS A CA 1
ATOM 813 C C . LYS A 1 104 ? 5.188 -1.138 -5.822 1.00 92.25 104 LYS A C 1
ATOM 815 O O . LYS A 1 104 ? 4.341 -1.137 -4.937 1.00 92.25 104 LYS A O 1
ATOM 820 N N . HIS A 1 105 ? 4.939 -1.545 -7.067 1.00 92.25 105 HIS A N 1
ATOM 821 C CA . HIS A 1 105 ? 3.607 -1.917 -7.564 1.00 92.25 105 HIS A CA 1
ATOM 822 C C . HIS A 1 105 ? 3.316 -3.422 -7.576 1.00 92.25 105 HIS A C 1
ATOM 824 O O . HIS A 1 105 ? 2.268 -3.839 -8.074 1.00 92.25 105 HIS A O 1
ATOM 830 N N . GLY A 1 106 ? 4.225 -4.246 -7.046 1.00 90.75 106 GLY A N 1
ATOM 831 C CA . GLY A 1 106 ? 4.068 -5.703 -7.007 1.00 90.75 106 GLY A CA 1
ATOM 832 C C . GLY A 1 106 ? 4.059 -6.368 -8.389 1.00 90.75 106 GLY A C 1
ATOM 833 O O . GLY A 1 106 ? 3.407 -7.394 -8.570 1.00 90.75 106 GLY A O 1
ATOM 834 N N . LEU A 1 107 ? 4.745 -5.787 -9.376 1.00 88.19 107 LEU A N 1
ATOM 835 C CA . LEU A 1 107 ? 4.842 -6.333 -10.731 1.00 88.19 107 LEU A CA 1
ATOM 836 C C . LEU A 1 107 ? 5.999 -7.339 -10.808 1.00 88.19 107 LEU A C 1
ATOM 838 O O . LEU A 1 107 ? 7.164 -6.980 -10.630 1.00 88.19 107 LEU A O 1
ATOM 842 N N . ALA A 1 108 ? 5.675 -8.606 -11.073 1.00 78.38 108 ALA A N 1
ATOM 843 C CA . ALA A 1 108 ? 6.657 -9.672 -11.252 1.00 78.38 108 ALA A CA 1
ATOM 844 C C . ALA A 1 108 ? 7.141 -9.746 -12.707 1.00 78.38 108 ALA A C 1
ATOM 846 O O . ALA A 1 108 ? 6.369 -9.549 -13.645 1.00 78.38 108 ALA A O 1
ATOM 847 N N . ILE A 1 109 ? 8.415 -10.095 -12.899 1.00 66.75 109 ILE A N 1
ATOM 848 C CA . ILE A 1 109 ? 8.963 -10.404 -14.222 1.00 66.75 109 ILE A CA 1
ATOM 849 C C . ILE A 1 109 ? 8.379 -11.755 -14.649 1.00 66.75 109 ILE A C 1
ATOM 851 O O . ILE A 1 109 ? 8.898 -12.804 -14.266 1.00 66.75 109 ILE A O 1
ATOM 855 N N . ARG A 1 110 ? 7.302 -11.765 -15.440 1.00 60.34 110 ARG A N 1
ATOM 856 C CA . ARG A 1 110 ? 6.976 -12.964 -16.219 1.00 60.34 110 ARG A CA 1
ATOM 857 C C . ARG A 1 110 ? 7.989 -13.034 -17.351 1.00 60.34 110 ARG A C 1
ATOM 859 O O . ARG A 1 110 ? 7.885 -12.292 -18.319 1.00 60.34 110 ARG A O 1
ATOM 866 N N . ARG A 1 111 ? 8.985 -13.910 -17.219 1.00 52.72 111 ARG A N 1
ATOM 867 C CA . ARG A 1 111 ? 9.679 -14.404 -18.408 1.00 52.72 111 ARG A CA 1
ATOM 868 C C . ARG A 1 111 ? 8.632 -15.165 -19.212 1.00 52.72 111 ARG A C 1
ATOM 870 O O . ARG A 1 111 ? 8.071 -16.129 -18.693 1.00 52.72 111 ARG A O 1
ATOM 877 N N . ALA A 1 112 ? 8.330 -14.699 -20.421 1.00 47.06 112 ALA A N 1
ATOM 878 C CA . ALA A 1 112 ? 7.676 -15.547 -21.400 1.00 47.06 112 ALA A CA 1
ATOM 879 C C . ALA A 1 112 ? 8.594 -16.764 -21.584 1.00 47.06 112 ALA A C 1
ATOM 881 O O . ALA A 1 112 ? 9.743 -16.626 -21.999 1.00 47.06 112 ALA A O 1
ATOM 882 N N . VAL A 1 113 ? 8.136 -17.922 -21.116 1.00 41.75 113 VAL A N 1
ATOM 883 C CA . VAL A 1 113 ? 8.750 -19.198 -21.462 1.00 41.75 113 VAL A CA 1
ATOM 884 C C . VAL A 1 113 ? 8.269 -19.475 -22.881 1.00 41.75 113 VAL A C 1
ATOM 886 O O . VAL A 1 113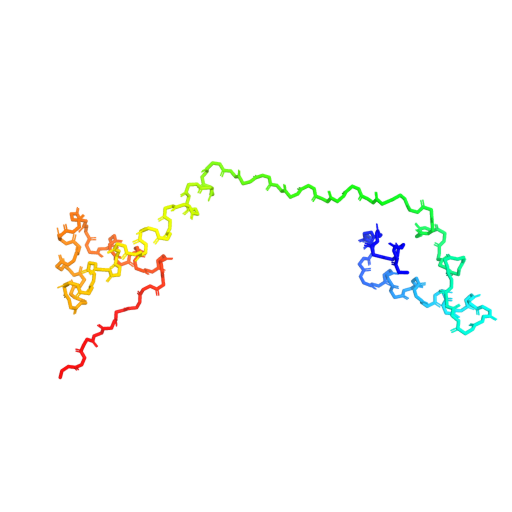 ? 7.082 -19.741 -23.067 1.00 41.75 113 VAL A O 1
ATOM 889 N N . SER A 1 114 ? 9.169 -19.314 -23.847 1.00 38.44 114 SER A N 1
ATOM 890 C CA . SER A 1 114 ? 9.071 -19.943 -25.166 1.00 38.44 114 SER A CA 1
ATOM 891 C C . SER A 1 114 ? 9.913 -21.207 -25.162 1.00 38.44 114 SER A C 1
ATOM 893 O O . SER A 1 114 ? 11.004 -21.164 -24.543 1.00 38.44 114 SER A O 1
#